Protein AF-A0A2V8TJ46-F1 (afdb_monomer_lite)

Secondary structure (DSSP, 8-state):
-EEEE-HHHHHHHTT--S-EEEEEEEETTEEEEEESS--TT-EEEEEEEEESSS-S---HHHHHHHHHTT-SEEEEEETTEEEEEEB-TTS-B-SSS-SEEEE-----SS-----S-PPPTTTHHHHHTTS--

Structure (mmCIF, N/CA/C/O backbone):
data_AF-A0A2V8TJ46-F1
#
_entry.id   AF-A0A2V8TJ46-F1
#
loop_
_atom_site.group_PDB
_atom_site.id
_atom_site.type_symbol
_atom_site.label_atom_id
_atom_site.label_alt_id
_atom_site.label_comp_id
_atom_site.label_asym_id
_atom_site.label_entity_id
_atom_site.label_seq_id
_atom_site.pdbx_PDB_ins_code
_atom_site.Cartn_x
_atom_site.Cartn_y
_atom_site.Cartn_z
_atom_site.occupancy
_atom_site.B_iso_or_equiv
_atom_site.auth_seq_id
_atom_site.auth_comp_id
_atom_site.auth_asym_id
_atom_site.auth_atom_id
_atom_site.pdbx_PDB_model_num
ATOM 1 N N . MET A 1 1 ? 3.194 7.517 13.094 1.00 84.44 1 MET A N 1
ATOM 2 C CA . MET A 1 1 ? 2.323 6.399 12.648 1.00 84.44 1 MET A CA 1
ATOM 3 C C . MET A 1 1 ? 3.061 5.065 12.828 1.00 84.44 1 MET A C 1
ATOM 5 O O . MET A 1 1 ? 4.283 5.069 12.769 1.00 84.44 1 MET A O 1
ATOM 9 N N . ARG A 1 2 ? 2.383 3.929 13.044 1.00 88.38 2 ARG A N 1
ATOM 10 C CA . ARG A 1 2 ? 2.989 2.578 13.025 1.00 88.38 2 ARG A CA 1
ATOM 11 C C . ARG A 1 2 ? 2.339 1.731 11.935 1.00 88.38 2 ARG A C 1
ATOM 13 O O . ARG A 1 2 ? 1.120 1.598 11.916 1.00 88.38 2 ARG A O 1
ATOM 20 N N . ILE A 1 3 ? 3.155 1.127 11.071 1.00 92.25 3 ILE A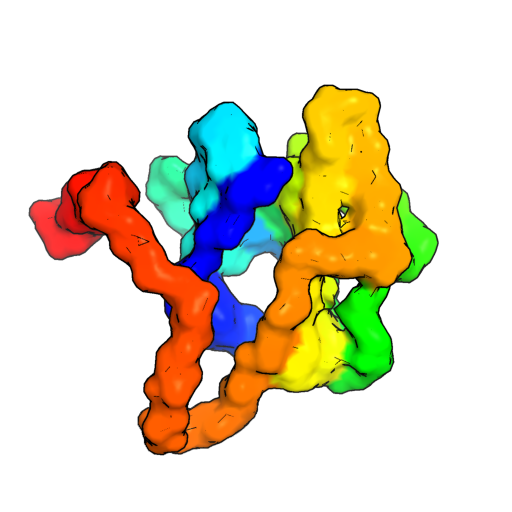 N 1
ATOM 21 C CA . ILE A 1 3 ? 2.693 0.242 9.996 1.00 92.25 3 ILE A CA 1
ATOM 22 C C . ILE A 1 3 ? 3.182 -1.175 10.275 1.00 92.25 3 ILE A C 1
ATOM 24 O O . ILE A 1 3 ? 4.374 -1.405 10.467 1.00 92.25 3 ILE A O 1
ATOM 28 N N . GLU A 1 4 ? 2.256 -2.123 10.273 1.00 93.31 4 GLU A N 1
ATOM 29 C CA . GLU A 1 4 ? 2.537 -3.555 10.256 1.00 93.31 4 GLU A CA 1
ATOM 30 C C . GLU A 1 4 ? 2.041 -4.137 8.934 1.00 93.31 4 GLU A C 1
ATOM 32 O O . GLU A 1 4 ? 1.052 -3.666 8.373 1.00 93.31 4 GLU A O 1
ATOM 37 N N . TYR A 1 5 ? 2.712 -5.164 8.422 1.00 94.31 5 TYR A N 1
ATOM 38 C CA . TYR A 1 5 ? 2.306 -5.807 7.179 1.00 94.31 5 TYR A CA 1
ATOM 39 C C . TYR A 1 5 ? 2.487 -7.320 7.226 1.00 94.31 5 TYR A C 1
ATOM 41 O O . TYR A 1 5 ? 3.366 -7.848 7.907 1.00 94.31 5 TYR A O 1
ATOM 49 N N . SER A 1 6 ? 1.629 -8.031 6.495 1.00 92.81 6 SER A N 1
ATOM 50 C CA . SER A 1 6 ? 1.636 -9.493 6.469 1.00 92.81 6 SER A CA 1
ATOM 51 C C . SER A 1 6 ? 2.643 -10.060 5.455 1.00 92.81 6 SER A C 1
ATOM 53 O O . SER A 1 6 ? 2.972 -9.442 4.442 1.00 92.81 6 SER A O 1
ATOM 55 N N . THR A 1 7 ? 3.076 -11.308 5.650 1.00 89.56 7 THR A N 1
ATOM 56 C CA . THR A 1 7 ? 3.853 -12.039 4.626 1.00 89.56 7 THR A CA 1
ATOM 57 C C . THR A 1 7 ? 3.020 -12.383 3.388 1.00 89.56 7 THR A C 1
ATOM 59 O O . THR A 1 7 ? 3.564 -12.666 2.319 1.00 89.56 7 THR A O 1
ATOM 62 N N . THR A 1 8 ? 1.691 -12.382 3.513 1.00 92.12 8 THR A N 1
ATOM 63 C CA . THR A 1 8 ? 0.766 -12.549 2.388 1.00 92.12 8 THR A CA 1
ATOM 64 C C . THR A 1 8 ? 0.831 -11.342 1.462 1.00 92.12 8 THR A C 1
ATOM 66 O O . THR A 1 8 ? 0.931 -11.536 0.254 1.00 92.12 8 THR A O 1
ATOM 69 N N . LEU A 1 9 ? 0.899 -10.125 2.015 1.00 94.00 9 LEU A N 1
ATOM 70 C CA . LEU A 1 9 ? 1.106 -8.905 1.236 1.00 94.00 9 LEU A CA 1
ATOM 71 C C . LEU A 1 9 ? 2.378 -9.014 0.389 1.00 94.00 9 LEU A C 1
ATOM 73 O O . LEU A 1 9 ? 2.324 -8.796 -0.815 1.00 94.00 9 LEU A O 1
ATOM 77 N N . LEU A 1 10 ? 3.504 -9.424 0.982 1.00 92.19 10 LEU A N 1
ATOM 78 C CA . LEU A 1 10 ? 4.768 -9.570 0.245 1.00 92.19 10 LEU A CA 1
ATOM 79 C C . LEU A 1 10 ? 4.650 -10.554 -0.928 1.00 92.19 10 LEU A C 1
ATOM 81 O O . LEU A 1 10 ? 5.143 -10.285 -2.022 1.00 92.19 10 LEU A O 1
ATOM 85 N N . ARG A 1 11 ? 3.969 -11.688 -0.720 1.00 90.81 11 ARG A N 1
ATOM 86 C CA . ARG A 1 11 ? 3.723 -12.685 -1.775 1.00 90.81 11 ARG A CA 1
ATOM 87 C C . ARG A 1 11 ? 2.822 -12.149 -2.885 1.00 90.81 11 ARG A C 1
ATOM 89 O O . ARG A 1 11 ? 3.052 -12.468 -4.049 1.00 90.81 11 ARG A O 1
ATOM 96 N N . GLU A 1 12 ? 1.811 -11.361 -2.536 1.00 93.75 12 GLU A N 1
ATOM 97 C CA . GLU A 1 12 ? 0.916 -10.726 -3.503 1.00 93.75 12 GLU A CA 1
ATOM 98 C C . GLU A 1 12 ? 1.650 -9.643 -4.312 1.00 93.75 12 GLU A C 1
ATOM 100 O O . GLU A 1 12 ? 1.541 -9.634 -5.536 1.00 93.75 12 GLU A O 1
ATOM 105 N N . LEU A 1 13 ? 2.474 -8.810 -3.667 1.00 92.44 13 LEU A N 1
ATOM 106 C CA . LEU A 1 13 ? 3.249 -7.749 -4.324 1.00 92.44 13 LEU A CA 1
ATOM 107 C C . LEU A 1 13 ? 4.292 -8.287 -5.308 1.00 92.44 13 LEU A C 1
ATOM 109 O O . LEU A 1 13 ? 4.456 -7.712 -6.376 1.00 92.44 13 LEU A O 1
ATOM 113 N N . ARG A 1 14 ? 4.932 -9.429 -5.018 1.00 89.50 14 ARG A N 1
ATOM 114 C CA . ARG A 1 14 ? 5.840 -10.104 -5.976 1.00 89.50 14 ARG A CA 1
ATOM 115 C C . ARG A 1 14 ? 5.173 -10.457 -7.305 1.00 89.50 14 ARG A C 1
ATOM 117 O O . ARG A 1 14 ? 5.856 -10.624 -8.309 1.00 89.50 14 ARG A O 1
ATOM 124 N N . ARG A 1 15 ? 3.855 -10.660 -7.292 1.00 89.88 15 ARG A N 1
ATOM 125 C CA . ARG A 1 15 ? 3.063 -11.037 -8.469 1.00 89.88 15 ARG A CA 1
ATOM 126 C C . ARG A 1 15 ? 2.336 -9.843 -9.082 1.00 89.88 15 ARG A C 1
ATOM 128 O O . ARG A 1 15 ? 1.708 -10.002 -10.125 1.00 89.88 15 ARG A O 1
ATOM 135 N N . ALA A 1 16 ? 2.371 -8.685 -8.427 1.00 90.56 16 ALA A N 1
ATOM 136 C CA . ALA A 1 16 ? 1.706 -7.492 -8.910 1.00 90.56 16 ALA A CA 1
ATOM 137 C C . ALA A 1 16 ? 2.502 -6.889 -10.073 1.00 90.56 16 ALA A C 1
ATOM 139 O O . ALA A 1 16 ? 3.712 -6.707 -9.989 1.00 90.56 16 ALA A O 1
ATOM 140 N N . ASN A 1 17 ? 1.806 -6.576 -11.160 1.00 90.00 17 ASN A N 1
ATOM 141 C CA . ASN A 1 17 ? 2.357 -5.918 -12.347 1.00 90.00 17 ASN A CA 1
ATOM 142 C C . ASN A 1 17 ? 1.810 -4.493 -12.542 1.00 90.00 17 ASN A C 1
ATOM 144 O O . ASN A 1 17 ? 2.223 -3.802 -13.467 1.00 90.00 17 ASN A O 1
ATOM 148 N N . ALA A 1 18 ? 0.885 -4.067 -11.682 1.00 92.06 18 ALA A N 1
ATOM 149 C CA . ALA A 1 18 ? 0.259 -2.754 -11.686 1.00 92.06 18 ALA A CA 1
ATOM 150 C C . ALA A 1 18 ? -0.053 -2.322 -10.247 1.00 92.06 18 ALA A C 1
ATOM 152 O O . ALA A 1 18 ? -0.089 -3.156 -9.337 1.00 92.06 18 ALA A O 1
ATOM 153 N N . GLY A 1 19 ? -0.271 -1.020 -10.056 1.00 95.06 19 GLY A N 1
ATOM 154 C CA . GLY A 1 19 ? -0.713 -0.462 -8.780 1.00 95.06 19 GLY A CA 1
ATOM 155 C C . GLY A 1 19 ? -2.158 -0.828 -8.426 1.00 95.06 19 GLY A C 1
ATOM 156 O O . GLY A 1 19 ? -2.912 -1.345 -9.253 1.00 95.06 19 GLY A O 1
ATOM 157 N N . GLY A 1 20 ? -2.552 -0.561 -7.183 1.00 96.88 20 GLY A N 1
ATOM 158 C CA . GLY A 1 20 ? -3.893 -0.876 -6.695 1.00 96.88 20 GLY A CA 1
ATOM 159 C C . GLY A 1 20 ? -4.130 -0.485 -5.240 1.00 96.88 20 GLY A C 1
ATOM 160 O O . GLY A 1 20 ? -3.408 0.325 -4.669 1.00 96.88 20 GLY A O 1
ATOM 161 N N . VAL A 1 21 ? -5.159 -1.075 -4.632 1.00 97.75 21 VAL A N 1
ATOM 162 C CA . VAL A 1 21 ? -5.586 -0.780 -3.255 1.00 97.75 21 VAL A CA 1
ATOM 163 C C . VAL A 1 21 ? -4.939 -1.746 -2.263 1.00 97.75 21 VAL A C 1
ATOM 165 O O . VAL A 1 21 ? -4.842 -2.947 -2.520 1.00 97.75 21 VAL A O 1
ATOM 168 N N . LEU A 1 22 ? -4.540 -1.225 -1.106 1.00 98.19 22 LEU A N 1
ATOM 169 C CA . LEU A 1 22 ? -4.108 -1.991 0.057 1.00 98.19 22 LEU A CA 1
ATOM 170 C C . LEU A 1 22 ? -5.272 -2.170 1.033 1.00 98.19 22 LEU A C 1
ATOM 172 O O . LEU A 1 22 ? -5.925 -1.202 1.427 1.00 98.19 22 LEU A O 1
ATOM 176 N N . TRP A 1 23 ? -5.492 -3.412 1.454 1.00 97.94 23 TRP A N 1
ATOM 177 C CA . TRP A 1 23 ? -6.579 -3.808 2.345 1.00 97.94 23 TRP A CA 1
ATOM 178 C C . TRP A 1 23 ? -6.041 -4.243 3.703 1.00 97.94 23 TRP A C 1
ATOM 180 O O . TRP A 1 23 ? -5.020 -4.939 3.790 1.00 97.94 23 TRP A O 1
ATOM 190 N N . GLY A 1 24 ? -6.734 -3.851 4.768 1.00 97.19 24 GLY A N 1
ATOM 191 C CA . GLY A 1 24 ? -6.246 -4.064 6.121 1.00 97.19 24 GLY A CA 1
ATOM 192 C C . GLY A 1 24 ? -7.173 -3.541 7.209 1.00 97.19 24 GLY A C 1
ATOM 193 O O . GLY A 1 24 ? -8.389 -3.509 7.029 1.00 97.19 24 GLY A O 1
ATOM 194 N N . PHE A 1 25 ? -6.562 -3.142 8.323 1.00 95.31 25 PHE A N 1
ATOM 195 C CA . PHE A 1 25 ? -7.223 -2.508 9.462 1.00 95.31 25 PHE A CA 1
ATOM 196 C C . PHE A 1 25 ? -6.509 -1.220 9.851 1.00 95.31 25 PHE A C 1
ATOM 198 O O . PHE A 1 25 ? -5.271 -1.169 9.841 1.00 95.31 25 PHE A O 1
ATOM 205 N N . ARG A 1 26 ? -7.280 -0.226 10.286 1.00 92.25 26 ARG A N 1
ATOM 206 C CA . ARG A 1 26 ? -6.770 0.974 10.942 1.00 92.25 26 ARG A CA 1
ATOM 207 C C . ARG A 1 26 ? -7.311 1.078 12.367 1.00 92.25 26 ARG A C 1
ATOM 209 O O . ARG A 1 26 ? -8.509 0.973 12.604 1.00 92.25 26 ARG A O 1
ATOM 216 N N . ASN A 1 27 ? -6.424 1.326 13.325 1.00 90.69 27 ASN A N 1
ATOM 217 C CA . ASN A 1 27 ? -6.789 1.639 14.705 1.00 90.69 27 ASN A CA 1
ATOM 218 C C . ASN A 1 27 ? -5.964 2.833 15.195 1.00 90.69 27 ASN A C 1
ATOM 220 O O . ASN A 1 27 ? -4.800 2.692 15.572 1.00 90.69 27 ASN A O 1
ATOM 224 N N . GLY A 1 28 ? -6.555 4.028 15.142 1.00 88.06 28 GLY A N 1
ATOM 225 C CA . GLY A 1 28 ? -5.863 5.272 15.475 1.00 88.06 28 GLY A CA 1
ATOM 226 C C . GLY A 1 28 ? -4.630 5.495 14.592 1.00 88.06 28 GLY A C 1
ATOM 227 O O . GLY A 1 28 ? -4.752 5.691 13.381 1.00 88.06 28 GLY A O 1
ATOM 228 N N . SER A 1 29 ? -3.448 5.466 15.213 1.00 86.56 29 SER A N 1
ATOM 229 C CA . SER A 1 29 ? -2.140 5.641 14.566 1.00 86.56 29 SER A CA 1
ATOM 230 C C . SER A 1 29 ? -1.461 4.325 14.168 1.00 86.56 29 SER A C 1
ATOM 232 O O . SER A 1 29 ? -0.280 4.329 13.811 1.00 86.56 29 SER A O 1
ATOM 234 N N . GLU A 1 30 ? -2.179 3.203 14.240 1.00 91.44 30 GLU A N 1
ATOM 235 C CA . GLU A 1 30 ? -1.697 1.886 13.832 1.00 91.44 30 GLU A CA 1
ATOM 236 C C . GLU A 1 30 ? -2.439 1.405 12.583 1.00 91.44 30 GLU A C 1
ATOM 238 O O . GLU A 1 30 ? -3.671 1.416 12.529 1.00 91.44 30 GLU A O 1
ATOM 243 N N . ILE A 1 31 ? -1.683 0.962 11.580 1.00 93.50 31 ILE A N 1
ATOM 244 C CA . ILE A 1 31 ? -2.211 0.412 10.330 1.00 93.50 31 ILE A CA 1
ATOM 245 C C . ILE A 1 31 ? -1.627 -0.979 10.135 1.00 93.50 31 ILE A C 1
ATOM 247 O O . ILE A 1 31 ? -0.410 -1.158 10.167 1.00 93.50 31 ILE A O 1
ATOM 251 N N . CYS A 1 32 ? -2.493 -1.961 9.911 1.00 95.50 32 CYS A N 1
ATOM 252 C CA . CYS A 1 32 ? -2.097 -3.319 9.569 1.00 95.50 32 CYS A CA 1
ATOM 253 C C . CYS A 1 32 ? -2.483 -3.603 8.117 1.00 95.50 32 CYS A C 1
ATOM 255 O O . CYS A 1 32 ? -3.667 -3.694 7.801 1.00 95.50 32 CYS A O 1
ATOM 257 N N . VAL A 1 33 ? -1.494 -3.739 7.234 1.00 96.62 33 VAL A N 1
ATOM 258 C CA . VAL A 1 33 ? -1.689 -4.012 5.807 1.00 96.62 33 VAL A CA 1
ATOM 259 C C . VAL A 1 33 ? -1.630 -5.516 5.554 1.00 96.62 33 VAL A C 1
ATOM 261 O O . VAL A 1 33 ? -0.593 -6.163 5.724 1.00 96.62 33 VAL A O 1
ATOM 264 N N . LEU A 1 34 ? -2.746 -6.098 5.124 1.00 96.19 34 LEU A N 1
ATOM 265 C CA . LEU A 1 34 ? -2.879 -7.550 5.026 1.00 96.19 34 LEU A CA 1
ATOM 266 C C . LEU A 1 34 ? -2.725 -8.086 3.605 1.00 96.19 34 LEU A C 1
ATOM 268 O O . LEU A 1 34 ? -2.238 -9.211 3.458 1.00 96.19 34 LEU A O 1
ATOM 272 N N . GLY A 1 35 ? -3.084 -7.308 2.584 1.00 96.94 35 GLY A N 1
ATOM 273 C CA . GLY A 1 35 ? -2.951 -7.717 1.187 1.00 96.94 35 GLY A CA 1
ATOM 274 C C . GLY A 1 35 ? -3.430 -6.666 0.187 1.00 96.94 35 GLY A C 1
ATOM 275 O O . GLY A 1 35 ? -3.841 -5.569 0.559 1.00 96.94 35 GLY A O 1
ATOM 276 N N . THR A 1 36 ? -3.391 -7.025 -1.091 1.00 97.31 36 THR A N 1
ATOM 277 C CA . THR A 1 36 ? -3.852 -6.221 -2.235 1.00 97.31 36 THR A CA 1
ATOM 278 C C . THR A 1 36 ? -5.248 -6.625 -2.715 1.00 97.31 36 THR A C 1
ATOM 280 O O . THR A 1 36 ? -5.836 -5.983 -3.584 1.00 97.31 36 THR A O 1
ATOM 283 N N . ARG A 1 37 ? -5.812 -7.698 -2.147 1.00 95.94 37 ARG A N 1
ATOM 284 C CA . ARG A 1 37 ? -7.138 -8.219 -2.498 1.00 95.94 37 ARG A CA 1
ATOM 285 C C . ARG A 1 37 ? -8.163 -7.896 -1.421 1.00 95.94 37 ARG A C 1
ATOM 287 O O . ARG A 1 37 ? -7.924 -8.149 -0.240 1.00 95.94 37 ARG A O 1
ATOM 294 N N . ARG A 1 38 ? -9.343 -7.442 -1.851 1.00 95.81 38 ARG A N 1
ATOM 295 C CA . ARG A 1 38 ? -10.501 -7.247 -0.975 1.00 95.81 38 ARG A CA 1
ATOM 296 C C . ARG A 1 38 ? -10.914 -8.573 -0.335 1.00 95.81 38 ARG A C 1
ATOM 298 O O . ARG A 1 38 ? -11.033 -9.586 -1.022 1.00 95.81 38 ARG A O 1
ATOM 305 N N . ARG A 1 39 ? -11.167 -8.547 0.973 1.00 94.75 39 ARG A N 1
ATOM 306 C CA . ARG A 1 39 ? -11.721 -9.664 1.754 1.00 94.75 39 ARG A CA 1
ATOM 307 C C . ARG A 1 39 ? -12.803 -9.122 2.696 1.00 94.75 39 ARG A C 1
ATOM 309 O O . ARG A 1 39 ? -12.749 -7.932 3.018 1.00 94.75 39 ARG A O 1
ATOM 316 N N . PRO A 1 40 ? -13.788 -9.937 3.118 1.00 95.44 40 PRO A N 1
ATOM 317 C CA . PRO A 1 40 ? -14.767 -9.511 4.116 1.00 95.44 40 PRO A CA 1
ATOM 318 C C . PRO A 1 40 ? -14.071 -8.958 5.364 1.00 95.44 40 PRO A C 1
ATOM 320 O O . PRO A 1 40 ? -13.012 -9.446 5.739 1.00 95.44 40 PRO A O 1
ATOM 323 N N . GLY A 1 41 ? -14.643 -7.918 5.972 1.00 92.94 41 GLY A N 1
ATOM 324 C CA . GLY A 1 41 ? -14.115 -7.298 7.194 1.00 92.94 41 GLY A CA 1
ATOM 325 C C . GLY A 1 41 ? -12.851 -6.447 7.037 1.00 92.94 41 GLY A C 1
ATOM 326 O O . GLY A 1 41 ? -12.455 -5.824 8.014 1.00 92.94 41 GLY A O 1
ATOM 327 N N . LEU A 1 42 ? -12.236 -6.381 5.851 1.00 96.00 42 LEU A N 1
ATOM 328 C CA . LEU A 1 42 ? -11.117 -5.474 5.588 1.00 96.00 42 LEU A CA 1
ATOM 329 C C . LEU A 1 42 ? -11.600 -4.161 4.979 1.00 96.00 42 LEU A C 1
ATOM 331 O O . LEU A 1 42 ? -12.503 -4.146 4.136 1.00 96.00 42 LEU A O 1
ATOM 335 N N . GLU A 1 43 ? -10.929 -3.077 5.344 1.00 96.44 43 GLU A N 1
ATOM 336 C CA . GLU A 1 43 ? -11.147 -1.750 4.775 1.00 96.44 43 GLU A CA 1
ATOM 337 C C . GLU A 1 43 ? -9.965 -1.338 3.879 1.00 96.44 43 GLU A C 1
ATOM 339 O O . GLU A 1 43 ? -8.856 -1.874 4.027 1.00 96.44 43 GLU A O 1
ATOM 344 N N . PRO A 1 44 ? -10.175 -0.420 2.921 1.00 97.19 44 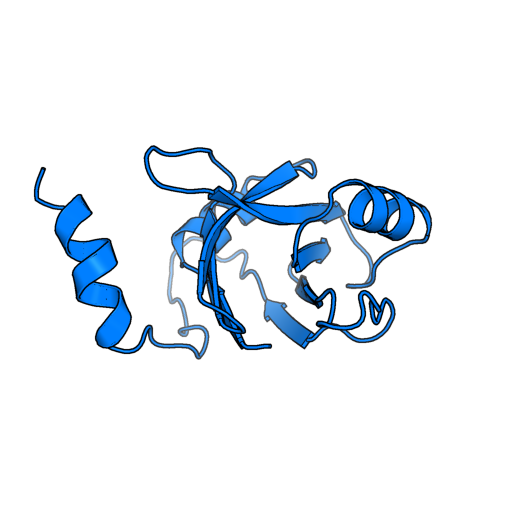PRO A N 1
ATOM 345 C CA . PRO A 1 44 ? -9.073 0.185 2.190 1.00 97.19 44 PRO A CA 1
ATOM 346 C C . PRO A 1 44 ? -8.252 1.055 3.149 1.00 97.19 44 PRO A C 1
ATOM 348 O O . PRO A 1 44 ? -8.740 2.046 3.68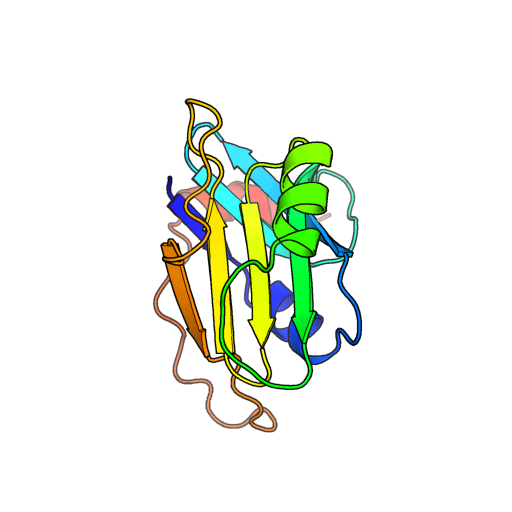5 1.00 97.19 44 PRO A O 1
ATOM 351 N N . VAL A 1 45 ? -6.991 0.688 3.359 1.00 96.75 45 VAL A N 1
ATOM 352 C CA . VAL A 1 45 ? -6.072 1.416 4.256 1.00 96.75 45 VAL A CA 1
ATOM 353 C C . VAL A 1 45 ? -5.005 2.194 3.493 1.00 96.75 45 VAL A C 1
ATOM 355 O O . VAL A 1 45 ? -4.351 3.074 4.057 1.00 96.75 45 VAL A O 1
ATOM 358 N N . GLY A 1 46 ? -4.834 1.888 2.207 1.00 97.06 46 GLY A N 1
ATOM 359 C CA . GLY A 1 46 ? -3.804 2.495 1.386 1.00 97.06 46 GLY A CA 1
ATOM 360 C C . GLY A 1 46 ? -3.924 2.191 -0.096 1.00 97.06 46 GLY A C 1
ATOM 361 O O . GLY A 1 46 ? -4.843 1.502 -0.542 1.00 97.06 46 GLY A O 1
ATOM 362 N N . ILE A 1 47 ? -2.940 2.670 -0.842 1.00 98.00 47 ILE A N 1
ATOM 363 C CA . ILE A 1 47 ? -2.704 2.325 -2.244 1.00 98.00 47 ILE A CA 1
ATOM 364 C C . ILE A 1 47 ? -1.265 1.854 -2.427 1.00 98.00 47 ILE A C 1
ATOM 366 O O . ILE A 1 47 ? -0.406 2.101 -1.580 1.00 98.00 47 ILE A O 1
ATOM 370 N N . PHE A 1 48 ? -0.987 1.160 -3.521 1.00 97.75 48 PHE A N 1
ATOM 371 C CA . PHE A 1 48 ? 0.371 0.793 -3.884 1.00 97.75 48 PHE A CA 1
ATOM 372 C C . PHE A 1 48 ? 0.649 1.050 -5.360 1.00 97.75 48 PHE A C 1
ATOM 374 O O . PHE A 1 48 ? -0.241 0.929 -6.200 1.00 97.75 48 PHE A O 1
ATOM 381 N N . PHE A 1 49 ? 1.905 1.361 -5.659 1.00 96.94 49 PHE A N 1
ATOM 382 C CA . PHE A 1 49 ? 2.428 1.620 -6.993 1.00 96.94 49 PHE A CA 1
ATOM 383 C C . PHE A 1 49 ? 3.511 0.592 -7.305 1.00 96.94 49 PHE A C 1
ATOM 385 O O . PHE A 1 49 ? 4.318 0.252 -6.438 1.00 96.94 49 PHE A O 1
ATOM 392 N N . VAL A 1 50 ? 3.538 0.092 -8.540 1.00 95.12 50 VAL A N 1
ATOM 393 C CA . VAL A 1 50 ? 4.528 -0.897 -8.985 1.00 95.12 50 VAL A CA 1
ATOM 394 C C . VAL A 1 50 ? 5.328 -0.324 -10.139 1.00 95.12 50 VAL A C 1
ATOM 396 O O . VAL A 1 50 ? 4.765 0.131 -11.133 1.00 95.12 50 VAL A O 1
ATOM 399 N N . ARG A 1 51 ? 6.653 -0.380 -10.013 1.00 92.88 51 ARG A N 1
ATOM 400 C CA . ARG A 1 51 ? 7.613 0.053 -11.027 1.00 92.88 51 ARG A CA 1
ATOM 401 C C . ARG A 1 51 ? 8.626 -1.058 -11.281 1.00 92.88 51 ARG A C 1
ATOM 403 O O . ARG A 1 51 ? 9.096 -1.718 -10.354 1.00 92.88 51 ARG A O 1
ATOM 410 N N . VAL A 1 52 ? 9.004 -1.236 -12.548 1.00 85.75 52 VAL A N 1
ATOM 411 C CA . VAL A 1 52 ? 9.957 -2.285 -12.960 1.00 85.75 52 VAL A CA 1
ATOM 412 C C . VAL A 1 52 ? 11.344 -2.046 -12.348 1.00 85.75 52 VAL A C 1
ATOM 414 O O . VAL A 1 52 ? 12.014 -2.993 -11.937 1.00 85.75 52 VAL A O 1
ATOM 417 N N . ARG A 1 53 ? 11.787 -0.784 -12.292 1.00 82.50 53 ARG A N 1
ATOM 418 C CA . ARG A 1 53 ? 13.083 -0.333 -11.756 1.00 82.50 53 ARG A CA 1
ATOM 419 C C . ARG A 1 53 ? 12.953 1.092 -11.215 1.00 82.50 53 ARG A C 1
ATOM 421 O O . ARG A 1 53 ? 11.947 1.752 -11.463 1.00 82.50 53 ARG A O 1
ATOM 428 N N . GLY A 1 54 ? 13.994 1.558 -10.534 1.00 84.19 54 GLY A N 1
ATOM 429 C CA . GLY A 1 54 ? 14.112 2.928 -10.044 1.00 84.19 54 GLY A CA 1
ATOM 430 C C . GLY A 1 54 ? 14.282 2.978 -8.535 1.00 84.19 54 GLY A C 1
ATOM 431 O O . GLY A 1 54 ? 14.670 1.993 -7.903 1.00 84.19 54 GLY A O 1
ATOM 432 N N . GLU A 1 55 ? 13.990 4.142 -7.978 1.00 86.94 55 GLU A N 1
ATOM 433 C CA . GLU A 1 55 ? 14.071 4.399 -6.547 1.00 86.94 55 GLU A CA 1
ATOM 434 C C . GLU A 1 55 ? 12.677 4.370 -5.908 1.00 86.94 55 GLU A C 1
ATOM 436 O O . GLU A 1 55 ? 11.644 4.480 -6.579 1.00 86.94 55 GLU A O 1
ATOM 441 N N . VAL A 1 56 ? 12.661 4.180 -4.591 1.00 91.81 56 VAL A N 1
ATOM 442 C CA . VAL A 1 56 ? 11.445 4.116 -3.781 1.00 91.81 56 VAL A CA 1
ATOM 443 C C . VAL A 1 56 ? 11.094 5.536 -3.340 1.00 91.81 56 VAL A C 1
ATOM 445 O O . VAL A 1 56 ? 11.504 5.976 -2.275 1.00 91.81 56 VAL A O 1
ATOM 448 N N . PHE A 1 57 ? 10.357 6.260 -4.181 1.00 90.88 57 PHE A N 1
ATOM 449 C CA . PHE A 1 57 ? 9.802 7.585 -3.876 1.00 90.88 57 PHE A CA 1
ATOM 450 C C . PHE A 1 57 ? 8.480 7.799 -4.616 1.00 90.88 57 PHE A C 1
ATOM 452 O O . PHE A 1 57 ? 8.256 7.204 -5.679 1.00 90.88 57 PHE A O 1
ATOM 459 N N . LEU A 1 58 ? 7.614 8.659 -4.083 1.00 92.06 58 LEU A N 1
ATOM 460 C CA . LEU A 1 58 ? 6.383 9.066 -4.763 1.00 92.06 58 LEU A CA 1
ATOM 461 C C . LEU A 1 58 ? 6.714 10.102 -5.841 1.00 92.06 58 LEU A C 1
ATOM 463 O O . LEU A 1 58 ? 7.257 11.162 -5.542 1.00 92.06 58 LEU A O 1
ATOM 467 N N . THR A 1 59 ? 6.410 9.794 -7.103 1.00 92.62 59 THR A N 1
ATOM 468 C CA . THR A 1 59 ? 6.456 10.801 -8.174 1.00 92.62 59 THR A CA 1
ATOM 469 C C . THR A 1 59 ? 5.267 11.745 -8.047 1.00 92.62 59 THR A C 1
ATOM 471 O O . THR A 1 59 ? 4.276 11.405 -7.410 1.00 92.62 59 THR A O 1
ATOM 474 N N . GLU A 1 60 ? 5.316 12.891 -8.717 1.00 93.69 60 GLU A N 1
ATOM 475 C CA . GLU A 1 60 ? 4.214 13.860 -8.726 1.00 93.69 60 GLU A CA 1
ATOM 476 C C . GLU A 1 60 ? 2.855 13.240 -9.131 1.00 93.69 60 GLU A C 1
ATOM 478 O O . GLU A 1 60 ? 1.906 13.386 -8.362 1.00 93.69 60 GLU A O 1
ATOM 483 N N . PRO A 1 61 ? 2.750 12.390 -10.180 1.00 94.31 61 PRO A N 1
ATOM 484 C CA . PRO A 1 61 ? 1.490 11.698 -10.478 1.00 94.31 61 PRO A CA 1
ATOM 485 C C . PRO A 1 61 ? 1.035 10.713 -9.389 1.00 94.31 61 PRO A C 1
ATOM 487 O O . PRO A 1 61 ? -0.159 10.501 -9.195 1.00 94.31 61 PRO A O 1
ATOM 490 N N . ASP A 1 62 ? 1.974 10.094 -8.666 1.00 94.75 62 ASP A N 1
ATOM 491 C CA . ASP A 1 62 ? 1.627 9.169 -7.581 1.00 94.75 62 ASP A CA 1
ATOM 492 C C . ASP A 1 62 ? 1.089 9.947 -6.378 1.00 94.75 62 ASP A C 1
ATOM 494 O O . ASP A 1 62 ? 0.169 9.483 -5.701 1.00 94.75 62 ASP A O 1
ATOM 498 N N . LEU A 1 63 ? 1.655 11.133 -6.126 1.00 93.19 63 LEU A N 1
ATOM 499 C CA . LEU A 1 63 ? 1.217 12.039 -5.075 1.00 93.19 63 LEU A CA 1
ATOM 500 C C . LEU A 1 63 ? -0.214 12.517 -5.336 1.00 93.19 63 LEU A C 1
ATOM 502 O O . LEU A 1 63 ? -1.046 12.382 -4.447 1.00 93.19 63 LEU A O 1
ATOM 506 N N . GLU A 1 64 ? -0.531 12.962 -6.556 1.00 94.25 64 GLU A N 1
ATOM 507 C CA . GLU A 1 64 ? -1.890 13.382 -6.934 1.00 94.25 64 GLU A CA 1
ATOM 508 C C . GLU A 1 64 ? -2.921 12.265 -6.691 1.00 94.25 64 GLU A C 1
ATOM 510 O O . GLU A 1 64 ? -3.984 12.475 -6.092 1.00 94.25 64 GLU A O 1
ATOM 515 N N . ILE A 1 65 ? -2.588 11.033 -7.095 1.00 95.19 65 ILE A N 1
ATOM 516 C CA . ILE A 1 65 ? -3.446 9.868 -6.854 1.00 95.19 65 ILE A CA 1
ATOM 517 C C . ILE A 1 65 ? -3.582 9.618 -5.349 1.00 95.19 65 ILE A C 1
ATOM 519 O O . ILE A 1 65 ? -4.699 9.425 -4.855 1.00 95.19 65 ILE A O 1
ATOM 523 N N . PHE A 1 66 ? -2.477 9.638 -4.603 1.00 94.38 66 PHE A N 1
ATOM 524 C CA . PHE A 1 66 ? -2.490 9.397 -3.162 1.00 94.38 66 PHE A CA 1
ATOM 525 C C . PHE A 1 66 ? -3.298 10.454 -2.403 1.00 94.38 66 PHE A C 1
ATOM 527 O O . PHE A 1 66 ? -4.062 10.107 -1.494 1.00 94.38 66 PHE A O 1
ATOM 534 N N . GLU A 1 67 ? -3.197 11.716 -2.807 1.00 92.75 67 GLU A N 1
ATOM 535 C CA . GLU A 1 67 ? -3.961 12.836 -2.267 1.00 92.75 67 GLU A CA 1
ATOM 536 C C . GLU A 1 67 ? -5.465 12.652 -2.497 1.00 92.75 67 GLU A C 1
ATOM 538 O O . GLU A 1 67 ? -6.242 12.784 -1.544 1.00 92.75 67 GLU A O 1
ATOM 543 N N . SER A 1 68 ? -5.860 12.228 -3.702 1.00 93.38 68 SER A N 1
ATOM 544 C CA . SER A 1 68 ? -7.266 12.025 -4.083 1.00 93.38 68 SER A CA 1
ATOM 545 C C . SER A 1 68 ? -7.958 10.845 -3.381 1.00 93.38 68 SER A C 1
ATOM 547 O O . SER A 1 68 ? -9.167 10.878 -3.157 1.00 93.38 68 SER A O 1
ATOM 549 N N . CYS A 1 69 ? -7.212 9.800 -3.002 1.00 88.75 69 CYS A N 1
ATOM 550 C CA . CYS A 1 69 ? -7.795 8.545 -2.512 1.00 88.75 69 CYS A CA 1
ATOM 551 C C . CYS A 1 69 ? -8.248 8.577 -1.039 1.00 88.75 69 CYS A C 1
ATOM 553 O O . CYS A 1 69 ? -8.854 7.613 -0.578 1.00 88.75 69 CYS A O 1
ATOM 555 N N . ASN A 1 70 ? -7.949 9.645 -0.286 1.00 88.88 70 ASN A N 1
ATOM 556 C CA . ASN A 1 70 ? -8.242 9.782 1.154 1.00 88.88 70 ASN A CA 1
ATOM 557 C C . ASN A 1 70 ? -7.879 8.539 2.004 1.00 88.88 70 ASN A C 1
ATOM 559 O O . ASN A 1 70 ? -8.572 8.173 2.954 1.00 88.88 70 ASN A O 1
ATOM 563 N N . VAL A 1 71 ? -6.783 7.868 1.646 1.00 93.31 71 VAL A N 1
ATOM 564 C CA . VAL A 1 71 ? -6.227 6.733 2.390 1.00 93.31 71 VAL A CA 1
ATOM 565 C C . V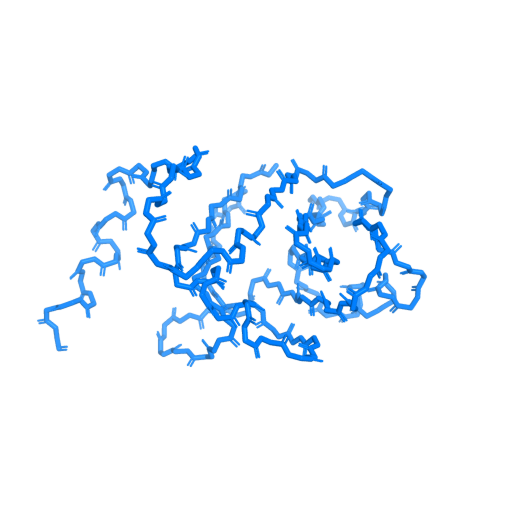AL A 1 71 ? -5.000 7.168 3.187 1.00 93.31 71 VAL A C 1
ATOM 567 O O . VAL A 1 71 ? -4.407 8.216 2.932 1.00 93.31 71 VAL A O 1
ATOM 570 N N . ALA A 1 72 ? -4.618 6.366 4.180 1.00 93.06 72 ALA A N 1
ATOM 571 C CA . ALA A 1 72 ? -3.587 6.754 5.139 1.00 93.06 72 ALA A CA 1
ATOM 572 C C . ALA A 1 72 ? -2.158 6.415 4.689 1.00 93.06 72 ALA A C 1
ATOM 574 O O . ALA A 1 72 ? -1.206 7.012 5.190 1.00 93.06 72 ALA A O 1
ATOM 575 N N . VAL A 1 73 ? -1.993 5.445 3.785 1.00 95.19 73 VAL A N 1
ATOM 576 C CA . VAL A 1 73 ? -0.677 4.923 3.393 1.00 95.19 73 VAL A CA 1
ATOM 577 C C . VAL A 1 73 ? -0.582 4.734 1.882 1.00 95.19 73 VAL A C 1
ATOM 579 O O . VAL A 1 73 ? -1.508 4.226 1.252 1.00 95.19 73 VAL A O 1
ATOM 582 N N . ALA A 1 74 ? 0.571 5.065 1.316 1.00 97.00 74 ALA A N 1
ATOM 583 C CA . ALA A 1 74 ? 0.991 4.616 -0.002 1.00 97.00 74 ALA A CA 1
ATOM 584 C C . ALA A 1 74 ? 2.181 3.653 0.124 1.00 97.00 74 ALA A C 1
ATOM 586 O O . ALA A 1 74 ? 3.021 3.800 1.009 1.00 97.00 74 ALA A O 1
ATOM 587 N N . LEU A 1 75 ? 2.266 2.655 -0.750 1.00 96.94 75 LEU A N 1
ATOM 588 C CA . LEU A 1 75 ? 3.400 1.734 -0.844 1.00 96.94 75 LEU A CA 1
ATOM 589 C C . LEU A 1 75 ? 3.989 1.800 -2.248 1.00 96.94 75 LEU A C 1
ATOM 591 O O . LEU A 1 75 ? 3.320 1.449 -3.214 1.00 96.94 75 LEU A O 1
ATOM 595 N N . VAL A 1 76 ? 5.250 2.191 -2.373 1.00 96.19 76 VAL A N 1
ATOM 596 C CA . VAL A 1 76 ? 5.954 2.140 -3.660 1.00 96.19 76 VAL A CA 1
ATOM 597 C C . VAL A 1 76 ? 6.775 0.864 -3.710 1.00 96.19 76 VAL A C 1
ATOM 599 O O . VAL A 1 76 ? 7.561 0.609 -2.802 1.00 96.19 76 VAL A O 1
ATOM 602 N N . VAL A 1 77 ? 6.608 0.076 -4.769 1.00 95.06 77 VAL A N 1
ATOM 603 C CA . VAL A 1 77 ? 7.430 -1.097 -5.080 1.00 95.06 77 VAL A CA 1
ATOM 604 C C . VAL A 1 77 ? 8.252 -0.799 -6.331 1.00 95.06 77 VAL A C 1
ATOM 606 O O . VAL A 1 77 ? 7.693 -0.576 -7.404 1.00 95.06 77 VAL A O 1
ATOM 609 N N . ALA A 1 78 ? 9.577 -0.807 -6.201 1.00 92.31 78 ALA A N 1
ATOM 610 C CA . ALA A 1 78 ? 10.531 -0.565 -7.279 1.00 92.31 78 ALA A CA 1
ATOM 611 C C . ALA A 1 78 ? 11.513 -1.743 -7.380 1.00 92.31 78 ALA A C 1
ATOM 613 O O . ALA A 1 78 ? 12.488 -1.849 -6.628 1.00 92.31 78 ALA A O 1
ATOM 614 N N . GLY A 1 79 ? 11.244 -2.659 -8.313 1.00 89.31 79 GLY A N 1
ATOM 615 C CA . GLY A 1 79 ? 12.001 -3.905 -8.441 1.00 89.31 79 GLY A CA 1
ATOM 616 C C . GLY A 1 79 ? 11.960 -4.734 -7.150 1.00 89.31 79 GLY A C 1
ATOM 617 O O . GLY A 1 79 ? 10.898 -5.158 -6.708 1.00 89.31 79 GLY A O 1
ATOM 618 N N . ALA A 1 80 ? 13.123 -4.959 -6.534 1.00 89.75 80 ALA A N 1
ATOM 619 C CA . ALA A 1 80 ? 13.242 -5.713 -5.282 1.00 89.75 80 ALA A CA 1
ATOM 620 C C . ALA A 1 80 ? 13.106 -4.846 -4.017 1.00 89.75 80 ALA A C 1
ATOM 622 O O . ALA A 1 80 ? 13.218 -5.373 -2.913 1.00 89.75 80 ALA A O 1
ATOM 623 N N . LYS A 1 81 ? 12.906 -3.532 -4.146 1.00 92.06 81 LYS A N 1
ATOM 624 C CA . LYS A 1 81 ? 12.762 -2.615 -3.010 1.00 92.06 81 LYS A CA 1
ATOM 625 C C . LYS A 1 81 ? 11.322 -2.150 -2.886 1.00 92.06 81 LYS A C 1
ATOM 627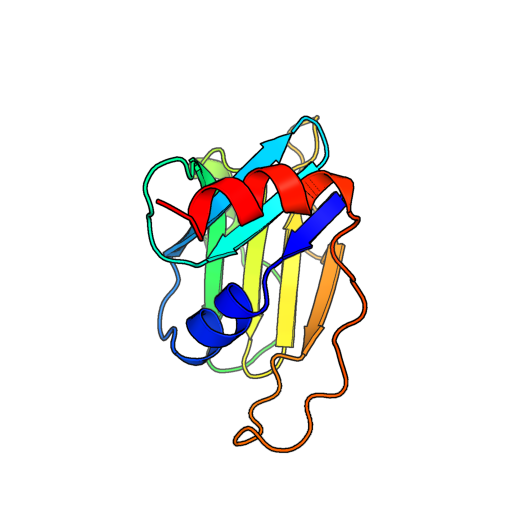 O O . LYS A 1 81 ? 10.629 -1.994 -3.890 1.00 92.06 81 LYS A O 1
ATOM 632 N N . ALA A 1 82 ? 10.890 -1.889 -1.665 1.00 94.12 82 ALA A N 1
ATOM 633 C CA . ALA A 1 82 ? 9.614 -1.252 -1.418 1.00 94.12 82 ALA A CA 1
ATOM 634 C C . ALA A 1 82 ? 9.677 -0.336 -0.203 1.00 94.12 82 ALA A C 1
ATOM 636 O O . ALA A 1 82 ? 10.507 -0.537 0.686 1.00 94.12 82 ALA A O 1
ATOM 637 N N . GLY A 1 83 ? 8.785 0.648 -0.159 1.00 94.56 83 GLY A N 1
ATOM 638 C CA . GLY A 1 83 ? 8.696 1.540 0.984 1.00 94.56 83 GLY A CA 1
ATOM 639 C C . GLY A 1 83 ? 7.342 2.198 1.156 1.00 94.56 83 GLY A C 1
ATOM 640 O O . GLY A 1 83 ? 6.639 2.492 0.188 1.00 94.56 83 GLY A O 1
ATOM 641 N N . PHE A 1 84 ? 6.978 2.384 2.421 1.00 95.12 84 PHE A N 1
ATOM 642 C CA . PHE A 1 84 ? 5.722 3.009 2.811 1.00 95.12 84 PHE A CA 1
ATOM 643 C C . PHE A 1 84 ? 5.870 4.520 2.957 1.00 95.12 84 PHE A C 1
ATOM 645 O O . PHE A 1 84 ? 6.826 4.998 3.561 1.00 95.12 84 PHE A O 1
ATOM 652 N N . PHE A 1 85 ? 4.865 5.245 2.489 1.00 94.38 85 PHE A N 1
ATOM 653 C CA . PHE A 1 85 ? 4.680 6.681 2.638 1.00 94.38 85 PHE A CA 1
ATOM 654 C C . PHE A 1 85 ? 3.378 6.899 3.396 1.00 94.38 85 PHE A C 1
ATOM 656 O O . PHE A 1 85 ? 2.400 6.179 3.181 1.00 94.38 85 PHE A O 1
ATOM 663 N N . VAL A 1 86 ? 3.373 7.846 4.323 1.00 92.38 86 VAL A N 1
ATOM 664 C CA . VAL A 1 86 ? 2.269 8.036 5.264 1.00 92.38 86 VAL A CA 1
ATOM 665 C C . VAL A 1 86 ? 1.679 9.415 5.065 1.00 92.38 86 VAL A C 1
ATOM 667 O O . VAL A 1 86 ? 2.413 10.383 4.894 1.00 92.38 86 VAL A O 1
ATOM 670 N N . ARG A 1 87 ? 0.349 9.486 5.126 1.00 91.25 87 ARG A N 1
ATOM 671 C CA . ARG A 1 87 ? -0.357 10.738 5.359 1.00 91.25 87 ARG A CA 1
ATOM 672 C C . ARG A 1 87 ? -0.458 10.960 6.865 1.00 91.25 87 ARG A C 1
ATOM 674 O O . ARG A 1 87 ? -1.079 10.155 7.570 1.00 91.25 87 ARG A O 1
ATOM 681 N N . GLU A 1 88 ? 0.175 12.016 7.352 1.00 86.50 88 GLU A N 1
ATOM 682 C CA . GLU A 1 88 ? 0.151 12.383 8.763 1.00 86.50 88 GLU A CA 1
ATOM 683 C C . GLU A 1 88 ? -1.230 12.916 9.179 1.00 86.50 88 GLU A C 1
ATOM 685 O O . GLU A 1 88 ? -2.128 13.134 8.361 1.00 86.50 88 GLU A O 1
ATOM 690 N N . ALA A 1 89 ? -1.436 13.084 10.486 1.00 83.88 89 ALA A N 1
ATOM 691 C CA . ALA A 1 89 ? -2.728 13.504 11.034 1.00 83.88 89 ALA A CA 1
ATOM 692 C C . ALA A 1 89 ? -3.155 14.917 10.592 1.00 83.88 89 ALA A C 1
ATOM 694 O O . ALA A 1 89 ? -4.348 15.209 10.566 1.00 83.88 89 ALA A O 1
ATOM 695 N N . ASP A 1 90 ? -2.195 15.771 10.235 1.00 84.88 90 ASP A N 1
ATOM 696 C CA . ASP A 1 90 ? -2.424 17.106 9.672 1.00 84.88 90 ASP A CA 1
ATOM 697 C C . ASP A 1 90 ? -2.718 17.083 8.160 1.00 84.88 90 ASP A C 1
ATOM 699 O O . ASP A 1 90 ? -2.976 18.125 7.561 1.00 84.88 90 ASP A O 1
ATOM 703 N N . GLY A 1 91 ? -2.707 15.896 7.545 1.00 84.38 91 GLY A N 1
ATOM 704 C CA . GLY A 1 91 ? -2.918 15.702 6.116 1.00 84.38 91 GLY A CA 1
ATOM 705 C C . GLY A 1 91 ? -1.656 15.837 5.266 1.00 84.38 91 GLY A C 1
ATOM 706 O O . GLY A 1 91 ? -1.742 15.587 4.064 1.00 84.38 91 GLY A O 1
ATOM 707 N N . SER A 1 92 ? -0.506 16.179 5.856 1.00 84.25 92 SER A N 1
ATOM 708 C CA . SER A 1 92 ? 0.765 16.271 5.136 1.00 84.25 92 SER A CA 1
ATOM 709 C C . SER A 1 92 ? 1.286 14.893 4.714 1.00 84.25 92 SER A C 1
ATOM 711 O O . SER A 1 92 ? 0.981 13.867 5.329 1.00 84.25 92 SER A O 1
ATOM 713 N N . ILE A 1 93 ? 2.060 14.866 3.628 1.00 84.31 93 ILE A N 1
ATOM 714 C CA . ILE A 1 93 ? 2.707 13.667 3.089 1.00 84.31 93 ILE A CA 1
ATOM 715 C C . ILE A 1 93 ? 4.179 14.010 2.855 1.00 84.31 93 ILE A C 1
ATOM 717 O O . ILE A 1 93 ? 4.486 14.927 2.096 1.00 84.31 93 ILE A O 1
ATOM 721 N N . ASP A 1 94 ? 5.095 13.263 3.473 1.00 77.75 94 ASP A N 1
ATOM 722 C CA . ASP A 1 94 ? 6.509 13.298 3.084 1.00 77.75 94 ASP A CA 1
ATOM 723 C C . ASP A 1 94 ? 6.688 12.393 1.862 1.00 77.75 94 ASP A C 1
ATOM 725 O O . ASP A 1 94 ? 6.538 11.175 1.954 1.00 77.75 94 ASP A O 1
ATOM 729 N N . SER A 1 95 ? 6.940 12.989 0.697 1.00 73.56 95 SER A N 1
ATOM 730 C CA . SER A 1 95 ? 7.072 12.279 -0.581 1.00 73.56 95 SER A CA 1
ATOM 731 C C . SER A 1 95 ? 8.487 11.766 -0.854 1.00 73.56 95 SER A C 1
ATOM 733 O O . SER A 1 95 ? 8.675 10.917 -1.732 1.00 73.56 95 SER A O 1
ATOM 735 N N . ILE A 1 96 ? 9.476 12.265 -0.105 1.00 62.62 96 ILE A N 1
ATOM 736 C CA . ILE A 1 96 ? 10.903 12.043 -0.362 1.00 62.62 96 ILE A CA 1
ATOM 737 C C . ILE A 1 96 ? 11.429 10.934 0.541 1.00 62.62 96 ILE A C 1
ATOM 739 O O . ILE A 1 96 ? 12.192 10.079 0.088 1.00 62.62 96 ILE A O 1
ATOM 743 N N . LYS A 1 97 ? 11.025 10.925 1.814 1.00 73.44 97 LYS A N 1
ATOM 744 C CA . LYS A 1 97 ? 11.513 9.946 2.781 1.00 73.44 97 LYS A CA 1
ATOM 745 C C . LYS A 1 97 ? 10.424 8.946 3.132 1.00 73.44 97 LYS A C 1
ATOM 747 O O . LYS A 1 97 ? 9.452 9.258 3.813 1.00 73.44 97 LYS A O 1
ATOM 752 N N . SER A 1 98 ? 10.629 7.703 2.715 1.00 75.12 98 SER A N 1
ATOM 753 C CA . SER A 1 98 ? 9.744 6.624 3.130 1.00 75.12 98 SER A CA 1
ATOM 754 C C . SER A 1 98 ? 9.855 6.379 4.644 1.00 75.12 98 SER A C 1
ATOM 756 O O . SER A 1 98 ? 10.918 6.488 5.265 1.00 75.12 98 SER A O 1
ATOM 758 N N . HIS A 1 99 ? 8.729 6.033 5.260 1.00 69.12 99 HIS A N 1
ATOM 759 C CA . HIS A 1 99 ? 8.639 5.732 6.686 1.00 69.12 99 HIS A CA 1
ATOM 760 C C . HIS A 1 99 ? 9.295 4.381 7.020 1.00 69.12 99 HIS A C 1
ATOM 762 O O . HIS A 1 99 ? 9.807 4.182 8.122 1.00 69.12 99 HIS A O 1
ATOM 768 N N . CYS A 1 100 ? 9.277 3.433 6.077 1.00 78.12 100 CYS A N 1
ATOM 769 C CA . CYS A 1 100 ? 9.902 2.116 6.199 1.00 78.12 100 CYS A CA 1
ATOM 770 C C . CYS A 1 100 ? 10.304 1.594 4.816 1.00 78.12 100 CYS A C 1
ATOM 772 O O . CYS A 1 100 ? 9.411 1.363 4.004 1.00 78.12 100 CYS A O 1
ATOM 774 N N . GLU A 1 101 ? 11.592 1.322 4.590 1.00 84.38 101 GLU A N 1
ATOM 775 C CA . GLU A 1 101 ? 12.083 0.597 3.407 1.00 84.38 101 GLU A CA 1
ATOM 776 C C . GLU A 1 101 ? 12.372 -0.862 3.731 1.00 84.38 101 GLU A C 1
ATOM 778 O O . GLU A 1 101 ? 12.891 -1.191 4.801 1.00 84.38 101 GLU A O 1
ATOM 783 N N . PHE A 1 102 ? 12.057 -1.747 2.793 1.00 86.31 102 PHE A N 1
ATOM 784 C CA . PHE A 1 102 ? 12.345 -3.169 2.909 1.00 86.31 102 PHE A CA 1
ATOM 785 C C . PHE A 1 102 ? 12.580 -3.809 1.540 1.00 86.31 102 PHE A C 1
ATOM 787 O O . PHE A 1 102 ? 12.157 -3.309 0.496 1.00 86.31 102 PHE A O 1
ATOM 794 N N . THR A 1 103 ? 13.257 -4.954 1.556 1.00 86.12 103 THR A N 1
ATOM 795 C CA . THR A 1 103 ? 13.518 -5.751 0.358 1.00 86.12 103 THR A CA 1
ATOM 796 C C . THR A 1 103 ? 12.427 -6.798 0.185 1.00 86.12 103 THR A C 1
ATOM 798 O O . THR A 1 103 ? 12.137 -7.578 1.094 1.00 86.12 103 THR A O 1
ATOM 801 N N . ILE A 1 104 ? 11.854 -6.865 -1.010 1.00 82.88 104 ILE A N 1
ATOM 802 C CA . ILE A 1 104 ? 11.008 -7.968 -1.447 1.00 82.88 104 ILE A CA 1
ATOM 803 C C . ILE A 1 104 ? 11.942 -9.003 -2.080 1.00 82.88 104 ILE A C 1
ATOM 805 O O . ILE A 1 104 ? 12.208 -8.958 -3.279 1.00 82.88 104 ILE A O 1
ATOM 809 N N . SER A 1 105 ? 12.494 -9.918 -1.272 1.00 73.69 105 SER A N 1
ATOM 810 C CA . SER A 1 105 ? 13.401 -10.957 -1.786 1.00 73.69 105 SER A CA 1
ATOM 811 C C . SER A 1 105 ? 12.734 -11.717 -2.929 1.00 73.69 105 SER A C 1
ATOM 813 O O . SER A 1 105 ? 11.591 -12.146 -2.785 1.00 73.69 105 SER A O 1
ATOM 815 N N . HIS A 1 106 ? 13.440 -11.884 -4.044 1.00 58.03 106 HIS A N 1
ATOM 816 C CA . HIS A 1 106 ? 12.968 -12.637 -5.208 1.00 58.03 106 HIS A CA 1
ATOM 817 C C . HIS A 1 106 ? 13.314 -14.133 -5.132 1.00 58.03 106 HIS A C 1
ATOM 819 O O . HIS A 1 106 ? 13.057 -14.858 -6.091 1.00 58.03 106 HIS A O 1
ATOM 825 N N . GLU A 1 107 ? 13.915 -14.588 -4.025 1.00 52.50 107 GLU A N 1
ATOM 826 C CA . GLU A 1 107 ? 14.395 -15.963 -3.918 1.00 52.50 107 GLU A CA 1
ATOM 827 C C . GLU A 1 107 ? 13.268 -16.992 -4.097 1.00 52.50 107 GLU A C 1
ATOM 829 O O . GLU A 1 107 ? 12.157 -16.798 -3.583 1.00 52.50 107 GLU A O 1
ATOM 834 N N . PRO A 1 108 ? 13.553 -18.097 -4.812 1.00 49.47 108 PRO A N 1
ATOM 835 C CA . PRO A 1 108 ? 12.647 -19.225 -4.930 1.00 49.47 108 PRO A CA 1
ATOM 836 C C . PRO A 1 108 ? 12.588 -19.972 -3.592 1.00 49.47 108 PRO A C 1
ATOM 838 O O . PRO A 1 108 ? 13.327 -20.919 -3.387 1.00 49.47 108 PRO A O 1
ATOM 841 N N . ASP A 1 109 ? 11.738 -19.503 -2.676 1.00 49.78 109 ASP A N 1
ATOM 842 C CA . ASP A 1 109 ? 11.242 -20.159 -1.445 1.00 49.78 109 ASP A CA 1
ATOM 843 C C . ASP A 1 109 ? 12.245 -20.885 -0.514 1.00 49.78 109 ASP A C 1
ATOM 845 O O . ASP A 1 109 ? 11.839 -21.533 0.450 1.00 49.78 109 ASP A O 1
ATOM 849 N N . ALA A 1 110 ? 13.552 -20.752 -0.723 1.00 45.84 110 ALA A N 1
ATOM 850 C CA . ALA A 1 110 ? 14.581 -21.335 0.120 1.00 45.84 110 ALA A CA 1
ATOM 851 C C . ALA A 1 110 ? 15.201 -20.235 0.988 1.00 45.84 110 ALA A C 1
ATOM 853 O O . ALA A 1 110 ? 15.860 -19.341 0.485 1.00 45.84 110 ALA A O 1
ATOM 854 N N . ALA A 1 111 ? 14.978 -20.334 2.301 1.00 46.50 111 ALA A N 1
ATOM 855 C CA . ALA A 1 111 ? 15.598 -19.528 3.358 1.00 46.50 111 ALA A CA 1
ATOM 856 C C . ALA A 1 111 ? 15.181 -18.040 3.446 1.00 46.50 111 ALA A C 1
ATOM 858 O O . ALA A 1 111 ? 15.985 -17.117 3.332 1.00 46.50 111 ALA A O 1
ATOM 859 N N . LEU A 1 112 ? 13.918 -17.790 3.817 1.00 46.06 112 LEU A N 1
ATOM 860 C CA . LEU A 1 112 ? 13.500 -16.479 4.327 1.00 46.06 112 LEU A CA 1
ATOM 861 C C . LEU A 1 112 ? 14.195 -16.170 5.664 1.00 46.06 112 LEU A C 1
ATOM 863 O O . LEU A 1 112 ? 13.721 -16.547 6.736 1.00 46.06 112 LEU A O 1
ATOM 867 N N . THR A 1 113 ? 15.285 -15.407 5.600 1.00 45.53 113 THR A N 1
ATOM 868 C CA . THR A 1 113 ? 15.723 -14.580 6.730 1.00 45.53 113 THR A CA 1
ATOM 869 C C . THR A 1 113 ? 14.589 -13.596 7.029 1.00 45.53 113 THR A C 1
ATOM 871 O O . THR A 1 113 ? 14.194 -12.806 6.171 1.00 45.53 113 THR A O 1
ATOM 874 N N . GLN A 1 114 ? 13.985 -13.722 8.211 1.00 44.34 114 GLN A N 1
ATOM 875 C CA . GLN A 1 114 ? 12.731 -13.057 8.565 1.00 44.34 114 GLN A CA 1
ATOM 876 C C . GLN A 1 114 ? 12.839 -11.523 8.475 1.00 44.34 114 GLN A C 1
ATOM 878 O O . GLN A 1 114 ? 13.739 -10.947 9.093 1.00 44.34 114 GLN A O 1
ATOM 883 N N . PRO A 1 115 ? 11.905 -10.823 7.799 1.00 44.53 115 PRO A N 1
ATOM 884 C CA . PRO A 1 115 ? 11.762 -9.391 7.993 1.00 44.53 115 PRO A CA 1
ATOM 885 C C . PRO A 1 115 ? 11.365 -9.122 9.447 1.00 44.53 115 PRO A C 1
ATOM 887 O O . PRO A 1 115 ? 10.439 -9.717 10.003 1.00 44.53 115 PRO A O 1
ATOM 890 N N . LYS A 1 116 ? 12.111 -8.219 10.075 1.00 52.81 116 LYS A N 1
ATOM 891 C CA . LYS A 1 116 ? 11.952 -7.802 11.464 1.00 52.81 116 LYS A CA 1
ATOM 892 C C . LYS A 1 116 ? 10.667 -6.984 11.605 1.00 52.81 116 LYS A C 1
ATOM 894 O O . LYS A 1 116 ? 10.716 -5.769 11.497 1.00 52.81 116 LYS A O 1
ATOM 899 N N . THR A 1 117 ? 9.528 -7.642 11.826 1.00 46.38 117 THR A N 1
ATOM 900 C CA . THR A 1 117 ? 8.405 -7.177 12.670 1.00 46.38 117 THR A CA 1
ATOM 901 C C . THR A 1 117 ? 7.493 -8.373 12.957 1.00 46.38 117 THR A C 1
ATOM 903 O O . THR A 1 117 ? 6.684 -8.784 12.131 1.00 46.38 117 THR A O 1
ATOM 906 N N . VAL A 1 118 ? 7.656 -8.948 14.149 1.00 50.12 118 VAL A N 1
ATOM 907 C CA . VAL A 1 118 ? 6.762 -9.967 14.712 1.00 50.12 118 VAL A CA 1
ATOM 908 C C . VAL A 1 118 ? 5.464 -9.266 15.109 1.00 50.12 118 VAL A C 1
ATOM 910 O O . VAL A 1 118 ? 5.508 -8.329 15.909 1.00 50.12 118 VAL A O 1
ATOM 913 N N . MET A 1 119 ? 4.324 -9.700 14.555 1.00 49.75 119 MET A N 1
ATOM 914 C CA . MET A 1 119 ? 3.001 -9.251 15.008 1.00 49.75 119 MET A CA 1
ATOM 915 C C . MET A 1 119 ? 2.921 -9.408 16.535 1.00 49.75 119 MET A C 1
ATOM 917 O O . MET A 1 119 ? 3.065 -10.528 17.033 1.00 49.75 119 MET A O 1
ATOM 921 N N . PRO A 1 120 ? 2.692 -8.335 17.309 1.00 48.22 120 PRO A N 1
ATOM 922 C CA . PRO A 1 120 ? 2.473 -8.482 18.737 1.00 48.22 120 PRO A CA 1
ATOM 923 C C . PRO A 1 120 ? 1.167 -9.252 18.984 1.00 48.22 120 PRO A C 1
ATOM 925 O O . PRO A 1 120 ? 0.172 -9.050 18.284 1.00 48.22 120 PRO A O 1
ATOM 928 N N . ALA A 1 121 ? 1.155 -10.094 20.024 1.00 55.72 121 ALA A N 1
ATOM 929 C CA . ALA A 1 121 ? 0.067 -11.021 20.373 1.00 55.72 121 ALA A CA 1
ATOM 930 C C . ALA A 1 121 ? -1.343 -10.389 20.455 1.00 55.72 121 ALA A C 1
ATOM 932 O O . ALA A 1 121 ? -2.355 -11.084 20.352 1.00 55.72 121 ALA A O 1
ATOM 933 N N . ARG A 1 122 ? -1.418 -9.059 20.609 1.00 54.50 122 ARG A N 1
ATOM 934 C CA . ARG A 1 122 ? -2.665 -8.280 20.619 1.00 54.50 122 ARG A CA 1
ATOM 935 C C . ARG A 1 122 ? -3.476 -8.396 19.321 1.00 54.50 122 ARG A C 1
ATOM 937 O O . ARG A 1 122 ? -4.698 -8.338 19.381 1.00 54.50 122 ARG A O 1
ATOM 944 N N . TRP A 1 123 ? -2.828 -8.613 18.174 1.00 57.62 123 TRP A N 1
ATOM 945 C CA . TRP A 1 123 ? -3.505 -8.734 16.874 1.00 57.62 123 TRP A CA 1
ATOM 946 C C . TRP A 1 123 ? -3.841 -10.179 16.499 1.00 57.62 123 TRP A C 1
ATOM 948 O O . TRP A 1 123 ? -4.696 -10.417 15.646 1.00 57.62 123 TRP A O 1
ATOM 958 N N . THR A 1 124 ? -3.236 -11.161 17.173 1.00 56.06 124 THR A N 1
ATOM 959 C CA . THR A 1 124 ? -3.465 -12.576 16.876 1.00 56.06 124 THR A CA 1
ATOM 960 C C . THR A 1 124 ? -4.906 -12.979 17.161 1.00 56.06 124 THR A C 1
ATOM 962 O O . THR A 1 124 ? -5.436 -13.786 16.418 1.00 56.06 124 THR A O 1
ATOM 965 N N . ARG A 1 125 ? -5.592 -12.392 18.154 1.00 52.53 125 ARG A N 1
ATOM 966 C CA . ARG A 1 125 ? -7.016 -12.696 18.414 1.00 52.53 125 ARG A CA 1
ATOM 967 C C . ARG A 1 125 ? -7.949 -12.196 17.309 1.00 52.53 125 ARG A C 1
ATOM 969 O O . ARG A 1 125 ? -8.899 -12.893 16.973 1.00 52.53 125 ARG A O 1
ATOM 976 N N . LEU A 1 126 ? -7.650 -11.039 16.717 1.00 53.62 126 LEU A N 1
ATOM 977 C CA . LEU A 1 126 ? -8.430 -10.497 15.602 1.00 53.62 126 LEU A CA 1
ATOM 978 C C . LEU A 1 126 ? -8.162 -11.242 14.291 1.00 53.62 126 LEU A C 1
ATOM 980 O O . LEU A 1 126 ? -9.051 -11.282 13.457 1.00 53.62 126 LEU A O 1
ATOM 984 N N . ALA A 1 127 ? -6.990 -11.866 14.123 1.00 50.69 127 ALA A N 1
ATOM 985 C CA . ALA A 1 127 ? -6.662 -12.690 12.955 1.00 50.69 127 ALA A CA 1
ATOM 986 C C . ALA A 1 127 ? -7.023 -14.187 13.120 1.00 50.69 127 ALA A C 1
ATOM 988 O O . ALA A 1 127 ? -7.426 -14.826 12.156 1.00 50.69 127 ALA A O 1
ATOM 989 N N . LEU A 1 128 ? -6.918 -14.767 14.324 1.00 50.00 128 LEU A N 1
ATOM 990 C CA . LEU A 1 128 ? -7.242 -16.181 14.605 1.00 50.00 128 LEU A CA 1
ATOM 991 C C . LEU A 1 128 ? -8.743 -16.464 14.585 1.00 50.00 128 LEU A C 1
ATOM 993 O O . LEU A 1 128 ? -9.135 -17.565 14.203 1.00 50.00 128 LEU A O 1
ATOM 997 N N . ALA A 1 129 ? -9.576 -15.472 14.913 1.00 50.62 129 ALA A N 1
ATOM 998 C CA . ALA A 1 129 ? -11.024 -15.568 14.731 1.00 50.62 129 ALA A CA 1
ATOM 999 C C . ALA A 1 129 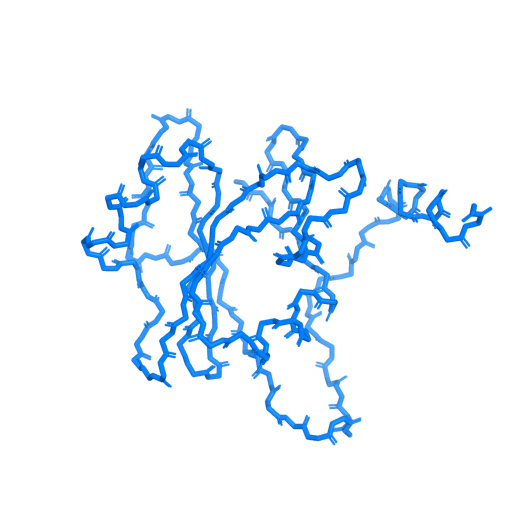? -11.434 -15.834 13.263 1.00 50.62 129 ALA A C 1
ATOM 1001 O O . ALA A 1 129 ? -12.571 -16.211 13.016 1.00 50.62 129 ALA A O 1
ATOM 1002 N N . TRP A 1 130 ? -10.511 -15.688 12.301 1.00 47.22 130 TRP A N 1
ATOM 1003 C CA . TRP A 1 130 ? -10.744 -15.897 10.867 1.00 47.22 130 TRP A CA 1
ATOM 1004 C C . TRP A 1 130 ? -10.222 -17.226 10.320 1.00 47.22 130 TRP A C 1
ATOM 1006 O O . TRP A 1 130 ? -10.571 -17.590 9.204 1.00 47.22 130 TRP A O 1
ATOM 1016 N N . PHE A 1 131 ? -9.388 -17.958 11.064 1.00 46.16 131 PHE A N 1
ATOM 1017 C CA . PHE A 1 131 ? -8.909 -19.281 10.634 1.00 46.16 131 PHE A CA 1
ATOM 1018 C C . PHE A 1 131 ? -9.789 -20.435 11.139 1.00 46.16 131 PHE A C 1
ATOM 1020 O O . PHE A 1 131 ? -9.506 -21.586 10.824 1.00 46.16 131 PHE A O 1
ATOM 1027 N N . SER A 1 132 ? -10.838 -20.140 11.916 1.00 38.28 132 SER A N 1
ATOM 1028 C CA . SER A 1 132 ? -11.710 -21.143 12.555 1.00 38.28 132 SER A CA 1
ATOM 1029 C C . SER A 1 132 ? -13.186 -21.043 12.135 1.00 38.28 132 SER A C 1
ATOM 1031 O O . SER A 1 132 ? -14.043 -21.546 12.858 1.00 38.28 132 SER A O 1
ATOM 1033 N N . GLY A 1 133 ? -13.491 -20.375 11.017 1.00 37.25 133 GLY A N 1
ATOM 1034 C CA . GLY A 1 133 ? -14.851 -20.205 10.490 1.00 37.25 133 GLY A CA 1
ATOM 1035 C C . GLY A 1 133 ? -14.969 -20.673 9.052 1.00 37.25 133 GLY A C 1
ATOM 1036 O O . GLY A 1 133 ? -14.096 -20.270 8.252 1.00 37.25 133 GLY A O 1
#

Sequence (133 aa):
MRIEYSTTLLRELRRANAGGVLWGFRNGSEICVLGTRRRPGLEPVGIFFVRVRGEVFLTEPDLEIFESCNVAVALVVAGAKAGFFVREADGSIDSIKSHCEFTISHEPDAALTQPKTVMPARWTRLALAWFSG

Radius of gyration: 14.61 Å; chains: 1; bounding box: 31×38×34 Å

Foldseek 3Di:
DAEAEDPQALVQLLVDPFKAFFWFDDDPPYTYTYHRDDDPPIDGQEIEGEAAADDAFQDPVNVVVRLVVPHAWYWYHGNQKIFIWGQDPVRDTDRGDGPDMDGSDPDPPPDPPDDPDDDPPVCCVVVVVVVPD

pLDDT: mean 82.09, std 18.08, range [37.25, 98.19]